Protein AF-A0A3Q2NML0-F1 (afdb_monomer)

Organism: Fundulus heteroclitus (NCBI:txid8078)

Secondary structure (DSSP, 8-state):
------SSSEEPPBSSTTT--THHHHTGGGS-EE-TTTSSEEEEEEEEEEE-TTS-EEEEEEEEEEEE---HHHHHHS---SSSSPPPPPPPPPP--SSHHHHHHHHHHHHHHHHHHHHHHHHHHHHHHHHHHHHHHHHHS---

Structure (mmCIF, N/CA/C/O backbone):
data_AF-A0A3Q2NML0-F1
#
_entry.id   AF-A0A3Q2NML0-F1
#
loop_
_atom_site.group_PDB
_atom_site.id
_atom_site.type_symbol
_atom_site.label_atom_id
_atom_site.label_alt_id
_atom_site.label_comp_id
_atom_site.label_asym_id
_atom_site.label_entity_id
_atom_site.label_seq_id
_atom_site.pdbx_PDB_ins_code
_atom_site.Cartn_x
_atom_site.Cartn_y
_atom_site.Cartn_z
_atom_site.occupancy
_atom_site.B_iso_or_equiv
_atom_site.auth_seq_id
_atom_site.auth_comp_id
_atom_site.auth_asym_id
_atom_site.auth_atom_id
_atom_site.pdbx_PDB_model_num
ATOM 1 N N . GLY A 1 1 ? -19.390 -12.110 18.869 1.00 54.06 1 GLY A N 1
ATOM 2 C CA . GLY A 1 1 ? -18.030 -11.778 19.328 1.00 54.06 1 GLY A CA 1
ATOM 3 C C . GLY A 1 1 ? -17.798 -10.309 19.079 1.00 54.06 1 GLY A C 1
ATOM 4 O O . GLY A 1 1 ? -18.217 -9.833 18.033 1.00 54.06 1 GLY A O 1
ATOM 5 N N . ALA A 1 2 ? -17.212 -9.599 20.036 1.00 64.00 2 ALA A N 1
ATOM 6 C CA . ALA A 1 2 ? -16.741 -8.232 19.843 1.00 64.00 2 ALA A CA 1
ATOM 7 C C . ALA A 1 2 ? -15.221 -8.280 19.660 1.00 64.00 2 ALA A C 1
ATOM 9 O O . ALA A 1 2 ? -14.556 -9.078 20.318 1.00 64.00 2 ALA A O 1
ATOM 10 N N . ILE A 1 3 ? -14.696 -7.479 18.737 1.00 72.31 3 ILE A N 1
ATOM 11 C CA . ILE A 1 3 ? -13.258 -7.330 18.515 1.00 72.31 3 ILE A CA 1
ATOM 12 C C . ILE A 1 3 ? -12.909 -5.915 18.958 1.00 72.31 3 ILE A C 1
ATOM 14 O O . ILE A 1 3 ? -13.452 -4.950 18.422 1.00 72.31 3 ILE A O 1
ATOM 18 N N . GLU A 1 4 ? -12.028 -5.798 19.944 1.00 79.94 4 GLU A N 1
ATOM 19 C CA . GLU A 1 4 ? -11.484 -4.516 20.382 1.00 79.94 4 GLU A CA 1
ATOM 20 C C . GLU A 1 4 ? -10.193 -4.238 19.609 1.00 79.94 4 GLU A C 1
ATOM 22 O O . GLU A 1 4 ? -9.316 -5.096 19.511 1.00 79.94 4 GLU A O 1
ATOM 27 N N . LEU A 1 5 ? -10.092 -3.048 19.019 1.00 79.75 5 LEU A N 1
ATOM 28 C CA . LEU A 1 5 ? -8.959 -2.636 18.193 1.00 79.75 5 LEU A CA 1
ATOM 29 C C . LEU A 1 5 ? -8.368 -1.350 18.766 1.00 79.75 5 LEU A C 1
ATOM 31 O O . LEU A 1 5 ? -9.055 -0.331 18.853 1.00 79.75 5 LEU A O 1
ATOM 35 N N . ASP A 1 6 ? -7.082 -1.379 19.118 1.00 86.75 6 ASP A N 1
ATOM 36 C CA . ASP A 1 6 ? -6.358 -0.173 19.521 1.00 86.75 6 ASP A CA 1
ATOM 37 C C . ASP A 1 6 ? -6.036 0.686 18.287 1.00 86.75 6 ASP A C 1
ATOM 39 O O . ASP A 1 6 ? -5.184 0.359 17.458 1.00 86.75 6 ASP A O 1
ATOM 43 N N . LEU A 1 7 ? -6.721 1.824 18.177 1.00 87.06 7 LEU A N 1
ATOM 44 C CA . LEU A 1 7 ? -6.577 2.771 17.071 1.00 87.06 7 LEU A CA 1
ATOM 45 C C . LEU A 1 7 ? -5.245 3.549 17.108 1.00 87.06 7 LEU A C 1
ATOM 47 O O . LEU A 1 7 ? -4.814 4.093 16.086 1.00 87.06 7 LEU A O 1
ATOM 51 N N . ASN A 1 8 ? -4.567 3.611 18.260 1.00 88.88 8 ASN A N 1
ATOM 52 C CA . ASN A 1 8 ? -3.255 4.250 18.388 1.00 88.88 8 ASN A CA 1
ATOM 53 C C . ASN A 1 8 ? -2.110 3.328 17.966 1.00 88.88 8 ASN A C 1
ATOM 55 O O . ASN A 1 8 ? -1.096 3.818 17.458 1.00 88.88 8 ASN A O 1
ATOM 59 N N . ARG A 1 9 ? -2.273 2.016 18.158 1.00 87.56 9 ARG A N 1
ATOM 60 C CA . ARG A 1 9 ? -1.280 0.983 17.830 1.00 87.56 9 ARG A CA 1
ATOM 61 C C . ARG A 1 9 ? -1.849 -0.041 16.855 1.00 87.56 9 ARG A C 1
ATOM 63 O O . ARG A 1 9 ? -1.723 -1.244 17.053 1.00 87.56 9 ARG A O 1
ATOM 70 N N . PHE A 1 10 ? -2.436 0.443 15.770 1.00 87.94 10 PHE A N 1
ATOM 71 C CA . PHE A 1 10 ? -3.038 -0.418 14.767 1.00 87.94 10 PHE A CA 1
ATOM 72 C C . PHE A 1 10 ? -1.952 -1.210 14.010 1.00 87.94 10 PHE A C 1
ATOM 74 O O . PHE A 1 10 ? -1.025 -0.592 13.463 1.00 87.94 10 PHE A O 1
ATOM 81 N N . PRO A 1 11 ? -2.022 -2.553 13.950 1.00 86.38 11 PRO A N 1
ATOM 82 C CA . PRO A 1 11 ? -1.029 -3.359 13.253 1.00 86.38 11 PRO A CA 1
ATOM 83 C C . PRO A 1 11 ? -1.126 -3.128 11.745 1.00 86.38 11 PRO A C 1
ATOM 85 O O . PRO A 1 11 ? -2.193 -3.211 11.130 1.00 86.38 11 PRO A O 1
ATOM 88 N N . ARG A 1 12 ? 0.008 -2.828 11.111 1.00 86.25 12 ARG A N 1
ATOM 89 C CA . ARG A 1 12 ? 0.034 -2.591 9.670 1.00 86.25 12 ARG A CA 1
ATOM 90 C C . ARG A 1 12 ? -0.013 -3.918 8.907 1.00 86.25 12 ARG A C 1
ATOM 92 O O . ARG A 1 12 ? 0.877 -4.752 9.049 1.00 86.25 12 ARG A O 1
ATOM 99 N N . GLY A 1 13 ? -0.998 -4.064 8.021 1.00 87.88 13 GLY A N 1
ATOM 100 C CA . GLY A 1 13 ? -1.061 -5.181 7.075 1.00 87.88 13 GLY A CA 1
ATOM 101 C C . GLY A 1 13 ? 0.119 -5.200 6.094 1.00 87.88 13 GLY A C 1
ATOM 102 O O . GLY A 1 13 ? 0.774 -4.182 5.840 1.00 87.88 13 GLY A O 1
ATOM 103 N N . ALA A 1 14 ? 0.396 -6.364 5.504 1.00 88.81 14 ALA A N 1
ATOM 104 C CA . ALA A 1 14 ? 1.483 -6.515 4.542 1.00 88.81 14 ALA A CA 1
ATOM 105 C C . ALA A 1 14 ? 1.199 -5.721 3.260 1.00 88.81 14 ALA A C 1
ATOM 107 O O . ALA A 1 14 ? 0.059 -5.606 2.816 1.00 88.81 14 ALA A O 1
ATOM 108 N N . LYS A 1 15 ? 2.245 -5.189 2.617 1.00 86.88 15 LYS A N 1
ATOM 109 C CA . LYS A 1 15 ? 2.086 -4.410 1.374 1.00 86.88 15 LYS A CA 1
ATOM 110 C C . LYS A 1 15 ? 1.708 -5.272 0.168 1.00 86.88 15 LYS A C 1
ATOM 112 O O . LYS A 1 15 ? 1.179 -4.755 -0.806 1.00 86.88 15 LYS A O 1
ATOM 117 N N . THR A 1 16 ? 2.031 -6.564 0.207 1.00 87.06 16 THR A N 1
ATOM 118 C CA . THR A 1 16 ? 1.788 -7.507 -0.891 1.00 87.06 16 THR A CA 1
ATOM 119 C C . THR A 1 16 ? 1.326 -8.854 -0.348 1.00 87.06 16 THR A C 1
ATOM 121 O O . THR A 1 16 ? 1.751 -9.268 0.734 1.00 87.06 16 THR A O 1
ATOM 124 N N . ALA A 1 17 ? 0.551 -9.594 -1.144 1.00 86.56 17 ALA A N 1
ATOM 125 C CA . ALA A 1 17 ? 0.120 -10.951 -0.803 1.00 86.56 17 ALA A CA 1
ATOM 126 C C . ALA A 1 17 ? 1.295 -11.909 -0.517 1.00 86.56 17 ALA A C 1
ATOM 128 O O . ALA A 1 17 ? 1.159 -12.842 0.271 1.00 86.56 17 ALA A O 1
ATOM 129 N N . LYS A 1 18 ? 2.472 -11.683 -1.121 1.00 86.44 18 LYS A N 1
ATOM 130 C CA . LYS A 1 18 ? 3.674 -12.508 -0.897 1.00 86.44 18 LYS A CA 1
ATOM 131 C C . LYS A 1 18 ? 4.285 -12.305 0.490 1.00 86.44 18 LYS A C 1
ATOM 133 O O . LYS A 1 18 ? 4.769 -13.261 1.077 1.00 86.44 18 LYS A O 1
ATOM 138 N N . GLN A 1 19 ? 4.251 -11.077 1.007 1.00 85.19 19 GLN A N 1
ATOM 139 C CA . GLN A 1 19 ? 4.777 -10.739 2.336 1.00 85.19 19 GLN A CA 1
ATOM 140 C C . GLN A 1 19 ? 3.800 -11.092 3.465 1.00 85.19 19 GLN A C 1
ATOM 142 O O . GLN A 1 19 ? 4.202 -11.210 4.618 1.00 85.19 19 GLN A O 1
ATOM 147 N N . CYS A 1 20 ? 2.524 -11.280 3.130 1.00 87.44 20 CYS A N 1
ATOM 148 C CA . CYS A 1 20 ? 1.507 -11.750 4.054 1.00 87.44 20 CYS A CA 1
ATOM 149 C C . CYS A 1 20 ? 1.754 -13.230 4.395 1.00 87.44 20 CYS A C 1
ATOM 151 O O . CYS A 1 20 ? 1.589 -14.104 3.539 1.00 87.44 20 CYS A O 1
ATOM 153 N N . THR A 1 21 ? 2.199 -13.503 5.621 1.00 86.44 21 THR A N 1
ATOM 154 C CA . THR A 1 21 ? 2.572 -14.844 6.103 1.00 86.44 21 THR A CA 1
ATOM 155 C C . THR A 1 21 ? 2.070 -15.070 7.526 1.00 86.44 21 THR A C 1
ATOM 157 O O . THR A 1 21 ? 1.778 -14.114 8.243 1.00 86.44 21 THR A O 1
ATOM 160 N N . LEU A 1 22 ? 2.015 -16.337 7.949 1.00 86.56 22 LEU A N 1
ATOM 161 C CA . LEU A 1 22 ? 1.606 -16.738 9.300 1.00 86.56 22 LEU A CA 1
ATOM 162 C C . LEU A 1 22 ? 2.450 -16.077 10.408 1.00 86.56 22 LEU A C 1
ATOM 164 O O . LEU A 1 22 ? 1.948 -15.797 11.496 1.00 86.56 22 LEU A O 1
ATOM 168 N N . ASN A 1 23 ? 3.713 -15.759 10.109 1.00 83.38 23 ASN A N 1
ATOM 169 C CA . ASN A 1 23 ? 4.626 -15.085 11.034 1.00 83.38 23 ASN A CA 1
ATOM 170 C C . ASN A 1 23 ? 4.109 -13.713 11.484 1.00 83.3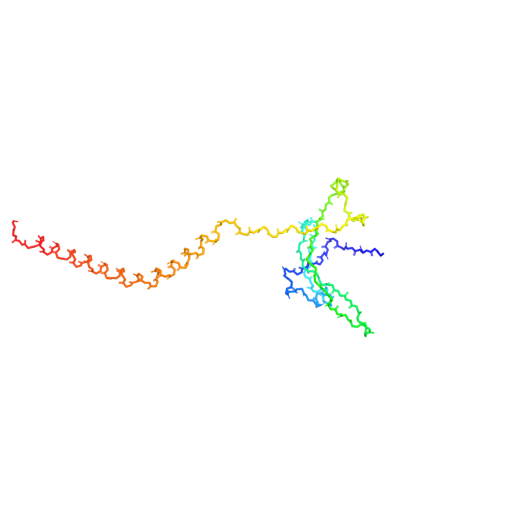8 23 ASN A C 1
ATOM 172 O O . ASN A 1 23 ? 4.437 -13.280 12.578 1.00 83.38 23 ASN A O 1
ATOM 176 N N . MET A 1 24 ? 3.260 -13.049 10.692 1.00 82.75 24 MET A N 1
ATOM 177 C CA . MET A 1 24 ? 2.652 -11.781 11.105 1.00 82.75 24 MET A CA 1
ATOM 178 C C . MET A 1 24 ? 1.765 -11.928 12.347 1.00 82.75 24 MET A C 1
ATOM 180 O O . MET A 1 24 ? 1.693 -11.008 13.147 1.00 82.75 24 MET A O 1
ATOM 184 N N . ILE A 1 25 ? 1.106 -13.075 12.520 1.00 80.94 25 ILE A N 1
ATOM 185 C CA . ILE A 1 25 ? 0.257 -13.326 13.693 1.00 80.94 25 ILE A CA 1
ATOM 186 C C . ILE A 1 25 ? 1.112 -13.820 14.861 1.00 80.94 25 ILE A C 1
ATOM 188 O O . ILE A 1 25 ? 0.964 -13.352 15.983 1.00 80.94 25 ILE A O 1
ATOM 192 N N . ARG A 1 26 ? 2.056 -14.734 14.597 1.00 81.56 26 ARG A N 1
ATOM 193 C CA . ARG A 1 26 ? 2.952 -15.267 15.639 1.00 81.56 26 ARG A CA 1
ATOM 194 C C . ARG A 1 26 ? 3.846 -14.186 16.250 1.00 81.56 26 ARG A C 1
ATOM 196 O O . ARG A 1 26 ? 4.160 -14.252 17.433 1.00 81.56 26 ARG A O 1
ATOM 203 N N . THR A 1 27 ? 4.222 -13.191 15.454 1.00 79.88 27 THR A N 1
ATOM 204 C CA . THR A 1 27 ? 5.139 -12.115 15.834 1.00 79.88 27 THR A CA 1
ATOM 205 C C . THR A 1 27 ? 4.436 -10.753 15.824 1.00 79.88 27 THR A C 1
ATOM 207 O O . THR A 1 27 ? 4.979 -9.755 15.352 1.00 79.88 27 THR A O 1
ATOM 210 N N . GLU A 1 28 ? 3.205 -10.692 16.340 1.00 74.38 28 GLU A N 1
ATOM 211 C CA . GLU A 1 28 ? 2.394 -9.466 16.355 1.00 74.38 28 GLU A CA 1
ATOM 212 C C . GLU A 1 28 ? 3.106 -8.285 17.045 1.00 74.38 28 GLU A C 1
ATOM 214 O O . GLU A 1 28 ? 3.009 -7.144 16.597 1.00 74.38 28 GLU A O 1
ATOM 219 N N . GLN A 1 29 ? 3.896 -8.560 18.089 1.00 71.69 29 GLN A N 1
ATOM 220 C CA . GLN A 1 29 ? 4.612 -7.544 18.869 1.00 71.69 29 GLN A CA 1
ATOM 221 C C . GLN A 1 29 ? 5.751 -6.848 18.105 1.00 71.69 29 GLN A C 1
ATOM 223 O O . GLN A 1 29 ? 6.106 -5.721 18.451 1.00 71.69 29 GLN A O 1
ATOM 228 N N . GLU A 1 30 ? 6.317 -7.482 17.073 1.00 76.75 30 GLU A N 1
ATOM 229 C CA . GLU A 1 30 ? 7.386 -6.889 16.253 1.00 76.75 30 GLU A CA 1
ATOM 230 C C . GLU A 1 30 ? 6.844 -6.180 15.007 1.00 76.75 30 GLU A C 1
ATOM 232 O O . GLU A 1 30 ? 7.594 -5.514 14.285 1.00 76.75 30 GLU A O 1
ATOM 237 N N . LEU A 1 31 ? 5.542 -6.306 14.727 1.00 80.19 31 LEU A N 1
ATOM 238 C CA . LEU A 1 31 ? 4.956 -5.663 13.565 1.00 80.19 31 LEU A CA 1
ATOM 239 C C . LEU A 1 31 ? 4.980 -4.136 13.721 1.00 80.19 31 LEU A C 1
ATOM 241 O O . LEU A 1 31 ? 4.648 -3.597 14.779 1.00 80.19 31 LEU A O 1
ATOM 245 N N . PRO A 1 32 ? 5.310 -3.398 12.647 1.00 83.25 32 PRO A N 1
ATOM 246 C CA . PRO A 1 32 ? 5.240 -1.949 12.675 1.00 83.25 32 PRO A CA 1
ATOM 247 C C . PRO A 1 32 ? 3.786 -1.509 12.879 1.00 83.25 32 PRO A C 1
ATOM 249 O O . PRO A 1 32 ? 2.926 -1.725 12.022 1.00 83.25 32 PRO A O 1
ATOM 252 N N . THR A 1 33 ? 3.522 -0.859 14.008 1.00 87.69 33 THR A N 1
ATOM 253 C CA . THR A 1 33 ? 2.210 -0.294 14.334 1.00 87.69 33 THR A CA 1
ATOM 254 C C . THR A 1 33 ? 2.080 1.137 13.827 1.00 87.69 33 THR A C 1
ATOM 256 O O . THR A 1 33 ? 3.059 1.885 13.781 1.00 87.69 33 THR A O 1
ATOM 259 N N . ILE A 1 34 ? 0.859 1.545 13.497 1.00 89.06 34 ILE A N 1
ATOM 260 C CA . ILE A 1 34 ? 0.520 2.906 13.079 1.00 89.06 34 ILE A CA 1
ATOM 261 C C . ILE A 1 34 ? -0.686 3.426 13.864 1.00 89.06 34 ILE A C 1
ATOM 263 O O . ILE A 1 34 ? -1.551 2.660 14.269 1.00 89.06 34 ILE A O 1
ATOM 267 N N . SER A 1 35 ? -0.770 4.742 14.049 1.00 90.50 3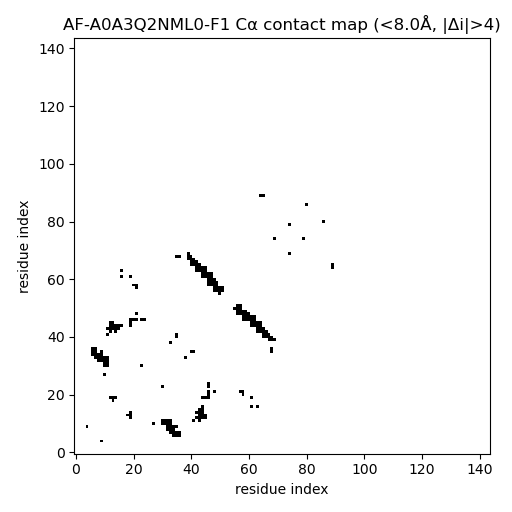5 SER A N 1
ATOM 268 C CA . SER A 1 35 ? -1.977 5.378 14.589 1.00 90.50 35 SER A CA 1
ATOM 269 C C . SER A 1 35 ? -2.904 5.753 13.435 1.00 90.50 35 SER A C 1
ATOM 271 O O . SER A 1 35 ? -2.553 6.604 12.609 1.00 90.50 35 SER A O 1
ATOM 273 N N . ILE A 1 36 ? -4.091 5.146 13.377 1.00 90.19 36 ILE A N 1
ATOM 274 C CA . ILE A 1 36 ? -5.072 5.417 12.314 1.00 90.19 36 ILE A CA 1
ATOM 275 C C . ILE A 1 36 ? -5.672 6.827 12.431 1.00 90.19 36 ILE A C 1
ATOM 277 O O . ILE A 1 36 ? -6.111 7.402 11.442 1.00 90.19 36 ILE A O 1
ATOM 281 N N . PHE A 1 37 ? -5.595 7.460 13.606 1.00 88.50 37 PHE A N 1
ATOM 282 C CA . PHE A 1 37 ? -5.963 8.871 13.760 1.00 88.50 37 PHE A CA 1
ATOM 283 C C . PHE A 1 37 ? -5.058 9.808 12.951 1.00 88.50 37 PHE A C 1
ATOM 285 O O . PHE A 1 37 ? -5.531 10.807 12.411 1.00 88.50 37 PHE A O 1
ATOM 292 N N . LYS A 1 38 ? -3.760 9.482 12.836 1.00 87.94 38 LYS A N 1
ATOM 293 C CA . LYS A 1 38 ? -2.813 10.232 11.993 1.00 87.94 38 LYS A CA 1
ATOM 294 C C . LYS A 1 38 ? -2.947 9.854 10.523 1.00 87.94 38 LYS A C 1
ATOM 296 O O . LYS A 1 38 ? -2.813 10.708 9.652 1.00 87.94 38 LYS A O 1
ATOM 301 N N . GLN A 1 39 ? -3.202 8.577 10.250 1.00 85.56 39 GLN A N 1
ATOM 302 C CA . GLN A 1 39 ? -3.361 8.043 8.905 1.00 85.56 39 GLN A CA 1
ATOM 303 C C . GLN A 1 39 ? -4.745 7.401 8.763 1.00 85.56 39 GLN A C 1
ATOM 305 O O . GLN A 1 39 ? -4.883 6.189 8.902 1.00 85.56 39 GLN A O 1
ATOM 310 N N . LYS A 1 40 ? -5.760 8.223 8.450 1.00 84.81 40 LYS A N 1
ATOM 311 C CA . LYS A 1 40 ? -7.183 7.824 8.411 1.00 84.81 40 LYS A CA 1
ATOM 312 C C . LYS A 1 40 ? -7.512 6.650 7.482 1.00 84.81 40 LYS A C 1
ATOM 314 O O . LYS A 1 40 ? -8.573 6.060 7.630 1.00 84.81 40 LYS A O 1
ATOM 319 N N . ARG A 1 41 ? -6.637 6.318 6.527 1.00 87.06 41 ARG A N 1
ATOM 320 C CA . ARG A 1 41 ? -6.820 5.226 5.563 1.00 87.06 41 ARG A CA 1
ATOM 321 C C . ARG A 1 41 ? -5.629 4.276 5.587 1.00 87.06 41 ARG A C 1
ATOM 323 O O . ARG A 1 41 ? -4.481 4.693 5.388 1.00 87.06 41 ARG A O 1
ATOM 330 N N . VAL A 1 42 ? -5.904 2.992 5.789 1.00 88.81 42 VAL A N 1
ATOM 331 C CA . VAL A 1 42 ? -4.897 1.930 5.850 1.00 88.81 42 VAL A CA 1
ATOM 332 C C . VAL A 1 42 ? -5.313 0.791 4.937 1.00 88.81 42 VAL A C 1
ATOM 334 O O . VAL A 1 42 ? -6.339 0.159 5.155 1.00 88.81 42 VAL A O 1
ATOM 337 N N . LYS A 1 43 ? -4.474 0.502 3.944 1.00 88.75 43 LYS A N 1
ATOM 338 C CA . LYS A 1 43 ? -4.618 -0.643 3.044 1.00 88.75 43 LYS A CA 1
ATOM 339 C C . LYS A 1 43 ? -3.521 -1.662 3.317 1.00 88.75 43 LYS A C 1
ATOM 341 O O . LYS A 1 43 ? -2.358 -1.281 3.494 1.00 88.75 43 LYS A O 1
ATOM 346 N N . GLY A 1 44 ? -3.869 -2.941 3.308 1.00 90.56 44 GLY A N 1
ATOM 347 C CA . GLY A 1 44 ? -2.900 -4.011 3.503 1.00 90.56 44 GLY A CA 1
ATOM 348 C C . GLY A 1 44 ? -3.464 -5.404 3.261 1.00 90.56 44 GLY A C 1
ATOM 349 O O . GLY A 1 44 ? -4.642 -5.585 2.966 1.00 90.56 44 GLY A O 1
ATOM 350 N N . TRP A 1 45 ? -2.579 -6.384 3.390 1.00 90.81 45 TRP A N 1
ATOM 351 C CA . TRP A 1 45 ? -2.890 -7.802 3.323 1.00 90.81 45 TRP A CA 1
ATOM 352 C C . TRP A 1 45 ? -2.823 -8.422 4.714 1.00 90.81 45 TRP A C 1
ATOM 354 O O . TRP A 1 45 ? -1.796 -8.296 5.393 1.00 90.81 45 TRP A O 1
ATOM 364 N N . TRP A 1 46 ? -3.881 -9.130 5.100 1.00 89.50 46 TRP A N 1
ATOM 365 C CA . TRP A 1 46 ? -3.975 -9.851 6.365 1.00 89.50 46 TRP A CA 1
ATOM 366 C C . TRP A 1 46 ? -4.121 -11.361 6.143 1.00 89.50 46 TRP A C 1
ATOM 368 O O . TRP A 1 46 ? -4.864 -11.786 5.252 1.00 89.50 46 TRP A O 1
ATOM 378 N N . PRO A 1 47 ? -3.387 -12.175 6.919 1.00 90.75 47 PRO A N 1
ATOM 379 C CA . PRO A 1 47 ? -3.498 -13.624 6.865 1.00 90.75 47 PRO A CA 1
ATOM 380 C C . PRO A 1 47 ? -4.775 -14.093 7.571 1.00 90.75 47 PRO A C 1
ATOM 382 O O . PRO A 1 47 ? -5.048 -13.683 8.697 1.00 90.75 47 PRO A O 1
ATOM 385 N N . PHE A 1 48 ? -5.527 -14.984 6.929 1.00 88.25 48 PHE A N 1
ATOM 386 C CA . PHE A 1 48 ? -6.581 -15.756 7.578 1.00 88.25 48 PHE A CA 1
ATOM 387 C C . PHE A 1 48 ? -6.001 -17.062 8.091 1.00 88.25 48 PHE A C 1
ATOM 389 O O . PHE A 1 48 ? -5.364 -17.799 7.337 1.00 88.25 48 PHE A O 1
ATOM 396 N N . VAL A 1 49 ? -6.232 -17.332 9.370 1.00 86.81 49 VAL A N 1
ATOM 397 C CA . VAL A 1 49 ? -5.771 -18.549 10.027 1.00 86.81 49 VAL A CA 1
ATOM 398 C C . VAL A 1 49 ? -6.940 -19.360 10.536 1.00 86.81 49 VAL A C 1
ATOM 400 O O . VAL A 1 49 ? -7.890 -18.811 11.092 1.00 86.81 49 VAL A O 1
ATOM 403 N N . ALA A 1 50 ? -6.846 -20.669 10.353 1.00 86.06 50 ALA A N 1
ATOM 404 C CA . ALA A 1 50 ? -7.687 -21.635 11.035 1.00 86.06 50 ALA A CA 1
ATOM 405 C C . ALA A 1 50 ? -6.800 -22.538 11.889 1.00 86.06 50 ALA A C 1
ATOM 407 O O . ALA A 1 50 ? -5.595 -22.643 11.657 1.00 86.06 50 ALA A O 1
ATOM 408 N N . ARG A 1 51 ? -7.400 -23.159 12.900 1.00 85.06 51 ARG A N 1
ATOM 409 C CA . ARG A 1 51 ? -6.739 -24.224 13.646 1.00 85.06 51 ARG A CA 1
ATOM 410 C C . ARG A 1 51 ? -7.124 -25.559 13.027 1.00 85.06 51 ARG A C 1
ATOM 412 O O . ARG A 1 51 ? -8.307 -25.771 12.761 1.00 85.06 51 ARG A O 1
ATOM 419 N N . ASP A 1 52 ? -6.130 -26.397 12.782 1.00 82.56 52 ASP A N 1
ATOM 420 C CA . ASP A 1 52 ? -6.317 -27.779 12.338 1.00 82.56 52 ASP A CA 1
ATOM 421 C C . ASP A 1 52 ? -6.774 -28.681 13.508 1.00 82.56 52 ASP A C 1
ATOM 423 O O . ASP A 1 52 ? -6.790 -28.258 14.667 1.00 82.56 52 ASP A O 1
ATOM 427 N N . GLU A 1 53 ? -7.113 -29.941 13.224 1.00 82.75 53 GLU A N 1
ATOM 428 C CA . GLU A 1 53 ? -7.433 -30.992 14.203 1.00 82.75 53 GLU A CA 1
ATOM 429 C C . GLU A 1 53 ? -6.335 -31.168 15.268 1.00 82.75 53 GLU A C 1
ATOM 431 O O . GLU A 1 53 ? -6.615 -31.570 16.397 1.00 82.75 53 GLU A O 1
ATOM 436 N N . ASN A 1 54 ? -5.093 -30.807 14.932 1.00 81.38 54 ASN A N 1
ATOM 437 C CA . ASN A 1 54 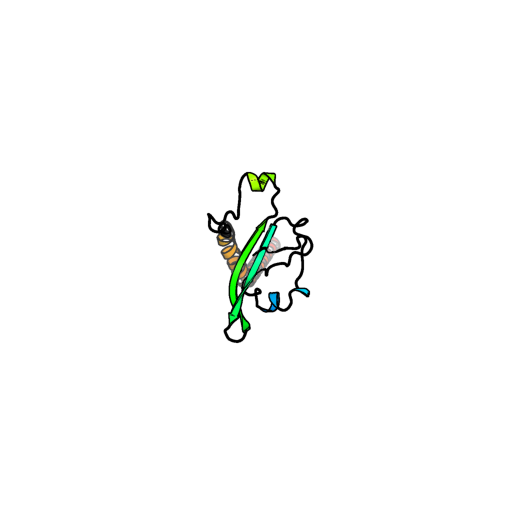? -3.931 -30.850 15.821 1.00 81.38 54 ASN A CA 1
ATOM 438 C C . ASN A 1 54 ? -3.714 -29.560 16.650 1.00 81.38 54 ASN A C 1
ATOM 440 O O . ASN A 1 54 ? -2.667 -29.416 17.275 1.00 81.38 54 ASN A O 1
ATOM 444 N N . ASP A 1 55 ? -4.656 -28.606 16.633 1.00 79.69 55 ASP A N 1
ATOM 445 C CA . ASP A 1 55 ? -4.568 -27.258 17.245 1.00 79.69 55 ASP A CA 1
ATOM 446 C C . ASP A 1 55 ? -3.402 -26.386 16.714 1.00 79.69 55 ASP A C 1
ATOM 448 O O . ASP A 1 55 ? -3.106 -25.311 17.240 1.00 79.69 55 ASP A O 1
ATOM 452 N N . GLU A 1 56 ? -2.770 -26.805 15.615 1.00 83.38 56 GLU A N 1
ATOM 453 C CA . GLU A 1 56 ? -1.762 -26.029 14.891 1.00 83.38 56 GLU A CA 1
ATOM 454 C C . GLU A 1 56 ? -2.426 -24.933 14.044 1.00 83.38 56 GLU A C 1
ATOM 456 O O . GLU A 1 56 ? -3.438 -25.153 13.375 1.00 83.38 56 GLU A O 1
ATOM 461 N N . MET A 1 57 ? -1.853 -23.724 14.064 1.00 81.94 57 MET A N 1
ATOM 462 C CA . MET A 1 57 ? -2.349 -22.612 13.246 1.00 81.94 57 MET A CA 1
ATOM 463 C C . MET A 1 57 ? -1.896 -22.776 11.795 1.00 81.94 57 MET A C 1
ATOM 465 O O . MET A 1 57 ? -0.710 -22.615 11.498 1.00 81.94 57 MET A O 1
ATOM 469 N N . GLU A 1 58 ? -2.843 -22.997 10.890 1.00 86.44 58 GLU A N 1
ATOM 470 C CA . GLU A 1 58 ? -2.608 -23.049 9.451 1.00 86.44 58 GLU A CA 1
ATOM 471 C C . GLU A 1 58 ? -3.143 -21.787 8.760 1.00 86.44 58 GLU A C 1
ATOM 473 O O . GLU A 1 58 ? -4.202 -21.250 9.097 1.00 86.44 58 GLU A O 1
ATOM 478 N N . LEU A 1 59 ? -2.393 -21.291 7.773 1.00 85.75 59 LEU A N 1
ATOM 479 C CA . LEU A 1 59 ? -2.810 -20.172 6.934 1.00 85.75 59 LEU A CA 1
ATOM 480 C C . LEU A 1 59 ? -3.813 -20.655 5.875 1.00 85.75 59 LEU A C 1
ATOM 482 O O . LEU A 1 59 ? -3.412 -21.183 4.841 1.00 85.75 59 LEU A O 1
ATOM 486 N N . THR A 1 60 ? -5.102 -20.408 6.090 1.00 87.38 60 THR A N 1
ATOM 487 C CA . THR A 1 60 ? -6.185 -20.815 5.179 1.00 87.38 60 THR A CA 1
ATOM 488 C C . THR A 1 60 ? -6.441 -19.827 4.047 1.00 87.38 60 THR A C 1
ATOM 490 O O . THR A 1 60 ? -6.991 -20.194 3.010 1.00 87.38 60 THR A O 1
ATOM 493 N N . GLY A 1 61 ? -6.034 -18.567 4.201 1.00 89.44 61 GLY A N 1
ATOM 494 C CA . GLY A 1 61 ? -6.269 -17.556 3.178 1.00 89.44 61 GLY A CA 1
ATOM 495 C C . GLY A 1 61 ? -5.530 -16.249 3.416 1.00 89.44 61 GLY A C 1
ATOM 496 O O . GLY A 1 61 ? -4.829 -16.061 4.408 1.00 89.44 61 GLY A O 1
ATOM 497 N N . LYS A 1 62 ? -5.679 -15.323 2.470 1.00 90.94 62 LYS A N 1
ATOM 498 C CA . LYS A 1 62 ? -5.144 -13.961 2.557 1.00 90.94 62 LYS A CA 1
ATOM 499 C C . LYS A 1 62 ? -6.201 -12.999 2.053 1.00 90.94 62 LYS A C 1
ATOM 501 O O . LYS A 1 62 ? -6.765 -13.229 0.986 1.00 90.94 62 LYS A O 1
ATOM 506 N N . VAL A 1 63 ? -6.429 -11.923 2.790 1.00 88.06 63 VAL A N 1
ATOM 507 C CA . VAL A 1 63 ? -7.388 -10.888 2.411 1.00 88.06 63 VAL A CA 1
ATOM 508 C C . VAL A 1 63 ? -6.692 -9.560 2.251 1.00 88.06 63 VAL A C 1
ATOM 510 O O . VAL A 1 63 ? -5.913 -9.145 3.107 1.00 88.06 63 VAL A O 1
ATOM 513 N N . GLU A 1 64 ? -6.966 -8.904 1.132 1.00 89.69 64 GLU A N 1
ATOM 514 C CA . GLU A 1 64 ? -6.662 -7.494 0.982 1.00 89.69 64 GLU A CA 1
ATOM 515 C C . GLU A 1 64 ? -7.842 -6.709 1.533 1.00 89.69 64 GLU A C 1
ATOM 517 O O . GLU A 1 64 ? -8.965 -6.848 1.052 1.00 89.69 64 GLU A O 1
ATOM 522 N N . ALA A 1 65 ? -7.586 -5.909 2.558 1.00 86.81 65 ALA A N 1
ATOM 523 C CA . ALA A 1 65 ? -8.600 -5.080 3.180 1.00 86.81 65 ALA A CA 1
ATOM 524 C C . ALA A 1 65 ? -8.139 -3.628 3.212 1.00 86.81 65 ALA A C 1
ATOM 526 O O . ALA A 1 65 ? -6.943 -3.310 3.178 1.00 86.81 65 ALA A O 1
ATOM 527 N N . GLU A 1 66 ? -9.112 -2.735 3.290 1.00 86.31 66 GLU A N 1
ATOM 528 C CA . GLU A 1 66 ? -8.857 -1.327 3.484 1.00 86.31 66 GLU A CA 1
ATOM 529 C C . GLU A 1 66 ? -9.750 -0.778 4.584 1.00 86.31 66 GLU A C 1
ATOM 531 O O . GLU A 1 66 ? -10.970 -0.883 4.521 1.00 86.31 66 GLU A O 1
ATOM 536 N N . LEU A 1 67 ? -9.123 -0.200 5.605 1.00 85.88 67 LEU A N 1
ATOM 537 C CA . LEU A 1 67 ? -9.803 0.370 6.755 1.00 85.88 67 LEU A CA 1
ATOM 538 C C . LEU A 1 67 ? -9.740 1.891 6.674 1.00 85.88 67 LEU A C 1
ATOM 540 O O . LEU A 1 67 ? -8.664 2.472 6.501 1.00 85.88 67 LEU A O 1
ATOM 544 N N . HIS A 1 68 ? -10.905 2.522 6.792 1.00 87.44 68 HIS A N 1
ATOM 545 C CA . HIS A 1 68 ? -11.070 3.971 6.763 1.00 87.44 68 HIS A CA 1
ATOM 546 C C . HIS A 1 68 ? -11.717 4.421 8.068 1.00 87.44 68 HIS A C 1
ATOM 548 O O . HIS A 1 68 ? -12.779 3.929 8.443 1.00 87.44 68 HIS A O 1
ATOM 554 N N . LEU A 1 69 ? -11.076 5.363 8.757 1.00 88.12 69 LEU A N 1
ATOM 555 C CA . LEU A 1 69 ? -11.645 6.016 9.926 1.00 88.12 69 LEU A CA 1
ATOM 556 C C . LEU A 1 69 ? -12.542 7.171 9.469 1.00 88.12 69 LEU A C 1
ATOM 558 O O . LEU A 1 69 ? -12.047 8.220 9.044 1.00 88.12 69 LEU A O 1
ATOM 562 N N . VAL A 1 70 ? -13.850 6.958 9.583 1.00 87.19 70 VAL A N 1
ATOM 563 C CA . VAL A 1 70 ? -14.899 7.942 9.289 1.00 87.19 70 VAL A CA 1
ATOM 564 C C . VAL A 1 70 ? -15.418 8.585 10.573 1.00 87.19 70 VAL A C 1
ATOM 566 O O . VAL A 1 70 ? -15.284 8.035 11.668 1.00 87.19 70 VAL A O 1
ATOM 569 N N . THR A 1 71 ? -15.990 9.775 10.448 1.00 88.31 71 THR A N 1
ATOM 570 C CA . THR A 1 71 ? -16.682 10.453 11.552 1.00 88.31 71 THR A CA 1
ATOM 571 C C . THR A 1 71 ? -18.083 9.872 11.768 1.00 88.31 71 THR A C 1
ATOM 573 O O . THR A 1 71 ? -18.622 9.193 10.894 1.00 88.31 71 THR A O 1
ATOM 576 N N . ALA A 1 72 ? -18.699 10.152 12.921 1.00 87.25 72 ALA A N 1
ATOM 577 C CA . ALA A 1 72 ? -20.054 9.679 13.217 1.00 87.25 72 ALA A CA 1
ATOM 578 C C . ALA A 1 72 ? -21.088 10.184 12.190 1.00 87.25 72 ALA A C 1
ATOM 580 O O . ALA A 1 72 ? -21.887 9.400 11.690 1.00 87.25 72 ALA A O 1
ATOM 581 N N . GLU A 1 73 ? -21.005 11.458 11.795 1.00 88.31 73 GLU A N 1
ATOM 582 C CA . GLU A 1 73 ? -21.909 12.057 10.801 1.00 88.31 73 GLU A CA 1
ATOM 583 C C . GLU A 1 73 ? -21.788 11.407 9.410 1.00 88.31 73 GLU A C 1
ATOM 585 O O . GLU A 1 73 ? -22.769 11.289 8.677 1.00 88.31 73 GLU A O 1
ATOM 590 N N . GLU A 1 74 ? -20.580 10.993 9.018 1.00 85.62 74 GLU A N 1
ATOM 591 C CA . GLU A 1 74 ? -20.335 10.279 7.757 1.00 85.62 74 GLU A CA 1
ATOM 592 C C . GLU A 1 74 ? -20.860 8.839 7.821 1.00 85.62 74 GLU A C 1
ATOM 594 O O . GLU A 1 74 ? -21.479 8.367 6.866 1.00 85.62 74 GLU A O 1
ATOM 599 N N . ALA A 1 75 ? -20.658 8.164 8.956 1.00 84.25 75 ALA A N 1
ATOM 600 C CA . ALA A 1 75 ? -21.140 6.805 9.183 1.00 84.25 75 ALA A CA 1
ATOM 601 C C . ALA A 1 75 ? -22.675 6.722 9.190 1.00 84.25 75 ALA A C 1
ATOM 603 O O . ALA A 1 75 ? -23.234 5.752 8.686 1.00 84.25 75 ALA A O 1
ATOM 604 N N . GLU A 1 76 ? -23.370 7.741 9.702 1.00 84.75 76 GLU A N 1
ATOM 605 C CA . GLU A 1 76 ? -24.838 7.807 9.665 1.00 84.75 76 GLU A CA 1
ATOM 606 C C . GLU A 1 76 ? -25.385 7.963 8.241 1.00 84.75 76 GLU A C 1
ATOM 608 O O . GLU A 1 76 ? -26.413 7.377 7.901 1.00 84.75 76 GLU A O 1
ATOM 613 N N . LYS A 1 77 ? -24.689 8.722 7.383 1.00 85.81 77 LYS A N 1
ATOM 614 C CA . LYS A 1 77 ? -25.080 8.906 5.975 1.00 85.81 77 LYS A CA 1
ATOM 615 C C . LYS A 1 77 ? -24.880 7.642 5.142 1.00 85.81 77 LYS A C 1
ATOM 617 O O . LYS A 1 77 ? -25.634 7.420 4.198 1.00 85.81 77 LYS A O 1
ATOM 622 N N . SER A 1 78 ? -23.869 6.838 5.469 1.00 79.12 78 SER A N 1
ATOM 623 C CA . SER A 1 78 ? -23.542 5.593 4.772 1.00 79.12 78 SER A CA 1
ATOM 624 C C . SER A 1 78 ? -23.229 4.480 5.780 1.00 79.12 78 SER A C 1
ATOM 626 O O . SER A 1 78 ? -22.054 4.182 6.022 1.00 79.12 78 SER A O 1
ATOM 628 N N . PRO A 1 79 ? -24.258 3.860 6.388 1.00 75.06 79 PRO A N 1
ATOM 629 C CA . PRO A 1 79 ? -24.060 2.871 7.438 1.00 75.06 79 PRO A CA 1
ATOM 630 C C . PRO A 1 79 ? -23.454 1.579 6.879 1.00 75.06 79 PRO A C 1
ATOM 632 O O . PRO A 1 79 ? -24.048 0.901 6.041 1.00 75.06 79 PRO A O 1
ATOM 635 N N . VAL A 1 80 ? -22.279 1.211 7.391 1.00 72.38 80 VAL A N 1
ATOM 636 C CA . VAL A 1 80 ? -21.582 -0.048 7.085 1.00 72.38 80 VAL A CA 1
ATOM 637 C C . VAL A 1 80 ? -21.793 -1.078 8.200 1.00 72.38 80 VAL A C 1
ATOM 639 O O . VAL A 1 80 ? -22.119 -0.730 9.332 1.00 72.38 80 VAL A O 1
ATOM 642 N N . GLY A 1 81 ? -21.605 -2.367 7.905 1.00 67.19 81 GLY A N 1
ATOM 643 C CA . GLY A 1 81 ? -21.537 -3.404 8.947 1.00 67.19 81 GLY A CA 1
ATOM 644 C C . GLY A 1 81 ? -22.872 -3.855 9.555 1.00 67.19 81 GLY A C 1
ATOM 645 O O . GLY A 1 81 ? -22.867 -4.626 10.508 1.00 67.19 81 GLY A O 1
ATOM 646 N N . LEU A 1 82 ? -24.021 -3.474 8.983 1.00 69.88 82 LEU A N 1
ATOM 647 C CA . LEU A 1 82 ? -25.347 -3.967 9.408 1.00 69.88 82 LEU A CA 1
ATOM 648 C C . LEU A 1 82 ? -25.599 -5.457 9.080 1.00 69.88 82 LEU A C 1
ATOM 650 O O . LEU A 1 82 ? -26.712 -5.944 9.263 1.00 69.88 82 LEU A O 1
ATOM 654 N N . GLY A 1 83 ? -24.606 -6.178 8.547 1.00 62.69 83 GLY A N 1
ATOM 655 C CA . GLY A 1 83 ? -24.711 -7.597 8.180 1.00 62.69 83 GLY A CA 1
ATOM 656 C C . GLY A 1 83 ? -25.686 -7.896 7.035 1.00 62.69 83 GLY A C 1
ATOM 657 O O . GLY A 1 83 ? -25.973 -9.057 6.767 1.00 62.69 83 GLY A O 1
ATOM 658 N N . ARG A 1 84 ? -26.220 -6.861 6.373 1.00 63.53 84 ARG A N 1
ATOM 659 C CA . ARG A 1 84 ? -27.190 -6.992 5.273 1.00 63.53 84 ARG A CA 1
ATOM 660 C C . ARG A 1 84 ? -26.541 -7.027 3.891 1.00 63.53 84 ARG A C 1
ATOM 662 O O . ARG A 1 84 ? -27.146 -7.572 2.978 1.00 63.53 84 ARG A O 1
ATOM 669 N N . ASN A 1 85 ? -25.338 -6.471 3.758 1.00 64.38 85 ASN A N 1
ATOM 670 C CA . ASN A 1 85 ? -24.586 -6.388 2.509 1.00 64.38 85 ASN A CA 1
ATOM 671 C C . ASN A 1 85 ? -23.186 -6.980 2.709 1.00 64.38 85 ASN A C 1
ATOM 673 O O . ASN A 1 85 ? -22.641 -6.937 3.816 1.00 64.38 85 ASN A O 1
ATOM 677 N N . GLU A 1 86 ? -22.627 -7.534 1.637 1.00 67.12 86 GLU A N 1
ATOM 678 C CA . GLU A 1 86 ? -21.223 -7.941 1.579 1.00 67.12 86 GLU A CA 1
ATOM 679 C C . GLU A 1 86 ? -20.286 -6.737 1.802 1.00 67.12 86 GLU A C 1
ATOM 681 O O . GLU A 1 86 ? -20.697 -5.594 1.582 1.00 67.12 86 GLU A O 1
ATOM 686 N N . PRO A 1 87 ? -19.052 -6.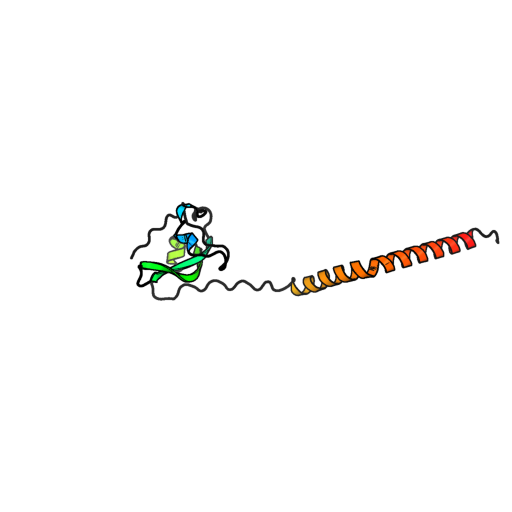955 2.298 1.00 70.00 87 PRO A N 1
ATOM 687 C CA . PRO A 1 87 ? -18.077 -5.878 2.421 1.00 70.00 87 PRO A CA 1
ATOM 688 C C . PRO A 1 87 ? -17.848 -5.225 1.058 1.00 70.00 87 PRO A C 1
ATOM 690 O O . PRO A 1 87 ? -17.686 -5.929 0.060 1.00 70.00 87 PRO A O 1
ATOM 693 N N . ASP A 1 88 ? -17.820 -3.891 1.031 1.00 72.56 88 ASP A N 1
ATOM 694 C CA . ASP A 1 88 ? -17.660 -3.154 -0.218 1.00 72.56 88 ASP A CA 1
ATOM 695 C C . ASP A 1 88 ? -16.397 -3.623 -0.954 1.00 72.56 88 ASP A C 1
ATOM 697 O O . ASP A 1 88 ? -15.303 -3.643 -0.368 1.00 72.56 88 ASP A O 1
ATOM 701 N N . PRO A 1 89 ? -16.523 -4.032 -2.230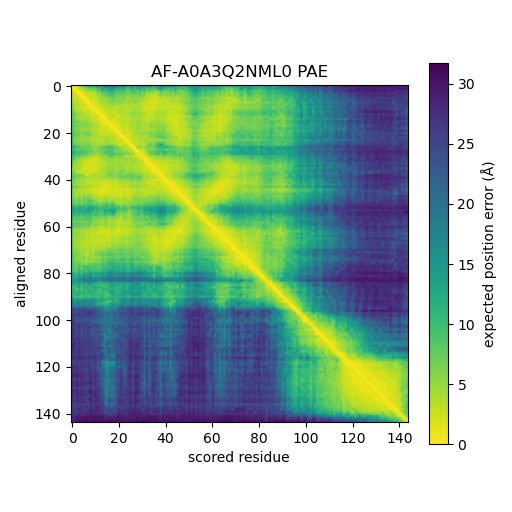 1.00 72.94 89 PRO A N 1
ATOM 702 C CA . PRO A 1 89 ? -15.392 -4.530 -2.980 1.00 72.94 89 PRO A CA 1
ATOM 703 C C . PRO A 1 89 ? -14.368 -3.412 -3.122 1.00 72.94 89 PRO A C 1
ATOM 705 O O . PRO A 1 89 ? -14.692 -2.280 -3.484 1.00 72.94 89 PRO A O 1
ATOM 708 N N . LEU A 1 90 ? -13.109 -3.754 -2.862 1.00 73.00 90 LEU A N 1
ATOM 709 C CA . LEU A 1 90 ? -12.015 -2.812 -3.007 1.00 73.00 90 LEU A CA 1
ATOM 710 C C . LEU A 1 90 ? -12.021 -2.230 -4.424 1.00 73.00 90 LEU A C 1
ATOM 712 O O . LEU A 1 90 ? -12.149 -2.973 -5.405 1.00 73.00 90 LEU A O 1
ATOM 716 N N . GLU A 1 91 ? -11.857 -0.909 -4.531 1.00 71.25 91 GLU A N 1
ATOM 717 C CA . GLU A 1 91 ? -11.726 -0.259 -5.831 1.00 71.25 91 GLU A CA 1
ATOM 718 C C . GLU A 1 91 ? -10.640 -0.976 -6.638 1.00 71.25 91 GLU A C 1
ATOM 720 O O . GLU A 1 91 ? -9.491 -1.116 -6.195 1.00 71.25 91 GLU A O 1
ATOM 725 N N . LYS A 1 92 ? -11.018 -1.467 -7.825 1.00 70.56 92 LYS A N 1
ATOM 726 C CA . LYS A 1 92 ? -10.075 -2.134 -8.723 1.00 70.56 92 LYS A CA 1
ATOM 727 C C . LYS A 1 92 ? -8.903 -1.181 -8.958 1.00 70.56 92 LYS A C 1
ATOM 729 O O . LYS A 1 92 ? -9.152 0.007 -9.191 1.00 70.56 92 LYS A O 1
ATOM 734 N N . PRO A 1 93 ? -7.646 -1.667 -8.912 1.00 66.75 93 PRO A N 1
ATOM 735 C CA . PRO A 1 93 ? -6.500 -0.820 -9.193 1.00 66.75 93 PRO A CA 1
ATOM 736 C C . PRO A 1 93 ? -6.751 -0.156 -10.540 1.00 66.75 93 PRO A C 1
ATOM 738 O O . PRO A 1 93 ? -6.984 -0.841 -11.540 1.00 66.75 93 PRO A O 1
ATOM 741 N N . ARG A 1 94 ? -6.802 1.180 -10.535 1.00 65.69 94 ARG A N 1
ATOM 742 C CA . ARG A 1 94 ? -6.993 1.953 -11.756 1.00 65.69 94 ARG A CA 1
ATOM 743 C C . ARG A 1 94 ? -5.925 1.460 -12.731 1.00 65.69 94 ARG A C 1
ATOM 745 O O . ARG A 1 94 ? -4.755 1.466 -12.346 1.00 65.69 94 ARG A O 1
ATOM 752 N N . PRO A 1 95 ? -6.291 0.966 -13.925 1.00 65.94 95 PRO A N 1
ATOM 753 C CA . PRO A 1 95 ? -5.282 0.516 -14.862 1.00 65.94 95 PRO A CA 1
ATOM 754 C C . PRO A 1 95 ? -4.336 1.695 -15.100 1.00 65.94 95 PRO A C 1
ATOM 756 O O . PRO A 1 95 ? -4.799 2.831 -15.247 1.00 65.94 95 PRO A O 1
ATOM 759 N N . ASP A 1 96 ? -3.026 1.441 -15.086 1.00 57.09 96 ASP A N 1
ATOM 760 C CA . ASP A 1 96 ? -1.987 2.423 -15.414 1.00 57.09 96 ASP A CA 1
ATOM 761 C C . ASP A 1 96 ? -2.071 2.766 -16.916 1.00 57.09 96 ASP A C 1
ATOM 763 O O . ASP A 1 96 ? -1.172 2.511 -17.716 1.00 57.09 96 ASP A O 1
ATOM 767 N N . THR A 1 97 ? -3.214 3.279 -17.359 1.00 60.47 97 THR A N 1
ATOM 768 C CA . THR A 1 97 ? -3.540 3.518 -18.757 1.00 60.47 97 THR A CA 1
ATOM 769 C C . THR A 1 97 ? -3.478 5.001 -19.043 1.00 60.47 97 THR A C 1
ATOM 771 O O . THR A 1 97 ? -4.370 5.770 -18.690 1.00 60.47 97 THR A O 1
ATOM 774 N N . SER A 1 98 ? -2.394 5.385 -19.715 1.00 57.81 98 SER A N 1
ATOM 775 C CA . SER A 1 98 ? -2.464 6.156 -20.969 1.00 57.81 98 SER A CA 1
ATOM 776 C C . SER A 1 98 ? -1.078 6.384 -21.578 1.00 57.81 98 SER A C 1
ATOM 778 O O . SER A 1 98 ? -0.961 6.419 -22.797 1.00 57.81 98 SER A O 1
ATOM 780 N N . LEU A 1 99 ? -0.009 6.467 -20.773 1.00 57.47 99 LEU A N 1
ATOM 781 C CA . LEU A 1 99 ? 1.302 6.911 -21.281 1.00 57.47 99 LEU A CA 1
ATOM 782 C C . LEU A 1 99 ? 2.427 5.865 -21.236 1.00 57.47 99 LEU A C 1
ATOM 784 O O . LEU A 1 99 ? 3.399 5.984 -21.982 1.00 57.47 99 LEU A O 1
ATOM 788 N N . MET A 1 100 ? 2.322 4.809 -20.422 1.00 62.03 100 MET A N 1
ATOM 789 C CA . MET A 1 100 ? 3.406 3.818 -20.301 1.00 62.03 100 MET A CA 1
ATOM 790 C C . MET A 1 100 ? 3.538 2.902 -21.524 1.00 62.03 100 MET A C 1
ATOM 792 O O . MET A 1 100 ? 4.657 2.524 -21.870 1.00 62.03 100 MET A O 1
ATOM 796 N N . TRP A 1 101 ? 2.443 2.611 -22.234 1.00 60.16 101 TRP A N 1
ATOM 797 C CA . TRP A 1 101 ? 2.506 1.852 -23.489 1.00 60.16 101 TRP A CA 1
ATOM 798 C C . TRP A 1 101 ? 3.243 2.612 -24.604 1.00 60.16 101 TRP A C 1
ATOM 800 O O . TRP A 1 101 ? 3.948 1.988 -25.388 1.00 60.16 101 TRP A O 1
ATOM 810 N N . PHE A 1 102 ? 3.173 3.949 -24.635 1.00 64.81 102 PHE A N 1
ATOM 811 C CA . PHE A 1 102 ? 3.907 4.768 -25.610 1.00 64.81 102 PHE A CA 1
ATOM 812 C C . PHE A 1 102 ? 5.364 5.044 -25.192 1.00 64.81 102 PHE A C 1
ATOM 814 O O . PHE A 1 102 ? 6.265 5.107 -26.026 1.00 64.81 102 PHE A O 1
ATOM 821 N N . LEU A 1 103 ? 5.642 5.155 -23.889 1.00 65.38 103 LEU A N 1
ATOM 822 C CA . LEU A 1 103 ? 6.999 5.397 -23.374 1.00 65.38 103 LEU A CA 1
ATOM 823 C C . LEU A 1 103 ? 7.873 4.128 -23.312 1.00 65.38 103 LEU A C 1
ATOM 825 O O . LEU A 1 103 ? 9.102 4.228 -23.332 1.00 65.38 103 LEU A O 1
ATOM 829 N N . GLY A 1 104 ? 7.266 2.939 -23.259 1.00 71.12 104 GLY A N 1
ATOM 830 C CA . GLY A 1 104 ? 7.950 1.643 -23.360 1.00 71.12 104 GLY A CA 1
ATOM 831 C C . GLY A 1 104 ? 8.765 1.450 -24.653 1.00 71.12 104 GLY A C 1
ATOM 832 O O . GLY A 1 104 ? 9.964 1.156 -24.565 1.00 71.12 104 GLY A O 1
ATOM 833 N N . PRO A 1 105 ? 8.187 1.661 -25.853 1.00 71.69 105 PRO A N 1
ATOM 834 C CA . PRO A 1 105 ? 8.913 1.539 -27.114 1.00 71.69 105 PRO A CA 1
ATOM 835 C C . PRO A 1 105 ? 9.971 2.632 -27.286 1.00 71.69 105 PRO A C 1
ATOM 837 O O . PRO A 1 105 ? 11.038 2.343 -27.815 1.00 71.69 105 PRO A O 1
ATOM 840 N N . LEU A 1 106 ? 9.761 3.848 -26.767 1.00 72.38 106 LEU A N 1
ATOM 841 C CA . LEU A 1 106 ? 10.771 4.916 -26.820 1.00 72.38 106 LEU A CA 1
A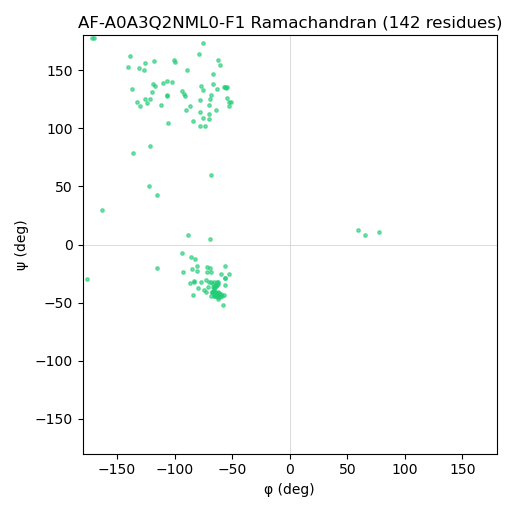TOM 842 C C . LEU A 1 106 ? 12.034 4.582 -26.013 1.00 72.38 106 LEU A C 1
ATOM 844 O O . LEU A 1 106 ? 13.143 4.891 -26.451 1.00 72.38 106 LEU A O 1
ATOM 848 N N . LYS A 1 107 ? 11.901 3.914 -24.859 1.00 67.25 107 LYS A N 1
ATOM 849 C CA . LYS A 1 107 ? 13.062 3.455 -24.076 1.00 67.25 107 LYS A CA 1
ATOM 850 C C . LYS A 1 107 ? 13.837 2.346 -24.796 1.00 67.25 107 LYS A C 1
ATOM 852 O O . LYS A 1 107 ? 15.065 2.402 -24.826 1.00 67.25 107 LYS A O 1
ATOM 857 N N . SER A 1 108 ? 13.139 1.399 -25.427 1.00 71.31 108 SER A N 1
ATOM 858 C CA . SER A 1 108 ? 13.773 0.338 -26.229 1.00 71.31 108 SER A CA 1
ATOM 859 C C . SER A 1 108 ? 14.434 0.887 -27.496 1.00 71.31 108 SER A C 1
ATOM 861 O O . SER A 1 108 ? 15.566 0.526 -27.811 1.00 71.31 108 SER A O 1
ATOM 863 N N . LEU A 1 109 ? 13.78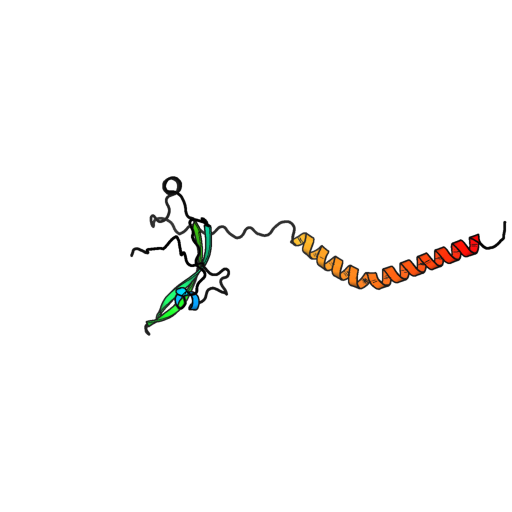1 1.831 -28.179 1.00 71.88 109 LEU A N 1
ATOM 864 C CA . LEU A 1 109 ? 14.321 2.495 -29.361 1.00 71.88 109 LEU A CA 1
ATOM 865 C C . LEU A 1 109 ? 15.552 3.339 -29.012 1.00 71.88 109 LEU A C 1
ATOM 867 O O . LEU A 1 109 ? 16.545 3.289 -29.728 1.00 71.88 109 LEU A O 1
ATOM 871 N N . ARG A 1 110 ? 15.547 4.051 -27.876 1.00 73.38 110 ARG A N 1
ATOM 872 C CA . ARG A 1 110 ? 16.723 4.788 -27.386 1.00 73.38 110 ARG A CA 1
ATOM 873 C C . ARG A 1 110 ? 17.905 3.861 -27.102 1.00 73.38 110 ARG A C 1
ATOM 875 O O . ARG A 1 110 ? 19.030 4.218 -27.437 1.00 73.38 110 ARG A O 1
ATOM 882 N N . TYR A 1 111 ? 17.668 2.692 -26.505 1.00 70.75 111 TYR A N 1
ATOM 883 C CA . TYR A 1 111 ? 18.720 1.699 -26.265 1.00 70.75 111 TYR A CA 1
ATOM 884 C C . TYR A 1 111 ? 19.292 1.151 -27.583 1.00 70.75 111 TYR A C 1
ATOM 886 O O . TYR A 1 111 ? 20.509 1.092 -27.757 1.00 70.75 111 TYR A O 1
ATOM 894 N N . PHE A 1 112 ? 18.422 0.850 -28.551 1.00 68.00 112 PHE A N 1
ATOM 895 C CA . PHE A 1 112 ? 18.813 0.373 -29.878 1.00 68.00 112 PHE A CA 1
ATOM 896 C C . PHE A 1 112 ? 19.590 1.432 -30.681 1.00 68.00 112 PHE A C 1
ATOM 898 O O . PHE A 1 112 ? 20.652 1.151 -31.238 1.00 68.00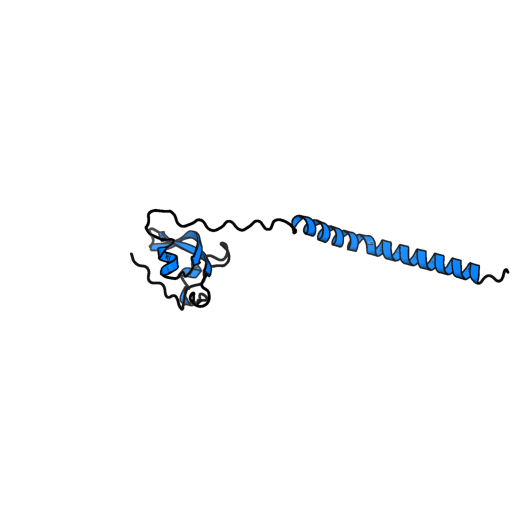 112 PHE A O 1
ATOM 905 N N . ILE A 1 113 ? 19.116 2.682 -30.671 1.00 68.62 113 ILE A N 1
ATOM 906 C CA . ILE A 1 113 ? 19.785 3.837 -31.284 1.00 68.62 113 ILE A CA 1
ATOM 907 C C . ILE A 1 113 ? 21.157 4.051 -30.643 1.00 68.62 113 ILE A C 1
ATOM 909 O O . ILE A 1 113 ? 22.140 4.208 -31.358 1.00 68.62 113 ILE A O 1
ATOM 913 N N . TRP A 1 114 ? 21.259 3.999 -29.313 1.00 68.38 114 TRP A N 1
ATOM 914 C CA . TRP A 1 114 ? 22.532 4.171 -28.609 1.00 68.38 114 TRP A CA 1
ATOM 915 C C . TRP A 1 114 ? 23.557 3.083 -28.960 1.00 68.38 114 TRP A C 1
ATOM 917 O O . TRP A 1 114 ? 24.753 3.373 -29.036 1.00 68.38 114 TRP A O 1
ATOM 927 N N . HIS A 1 115 ? 23.111 1.849 -29.220 1.00 67.88 115 HIS A N 1
ATOM 928 C CA . HIS A 1 115 ? 24.007 0.770 -29.630 1.00 67.88 115 HIS A CA 1
ATOM 929 C C . HIS A 1 115 ? 24.472 0.909 -31.090 1.00 67.88 115 HIS A C 1
ATOM 931 O O . HIS A 1 115 ? 25.648 0.670 -31.375 1.00 67.88 115 HIS A O 1
ATOM 937 N N . ASN A 1 116 ? 23.589 1.333 -32.000 1.00 71.69 116 ASN A N 1
ATOM 938 C CA . ASN A 1 116 ? 23.875 1.383 -33.438 1.00 71.69 116 ASN A CA 1
ATOM 939 C C . ASN A 1 116 ? 24.556 2.695 -33.890 1.00 71.69 116 ASN A C 1
ATOM 941 O O . ASN A 1 116 ? 25.398 2.692 -34.788 1.00 71.69 116 ASN A O 1
ATOM 945 N N . TYR A 1 117 ? 24.244 3.833 -33.259 1.00 74.69 117 TYR A N 1
ATOM 946 C CA . TYR A 1 117 ? 24.705 5.147 -33.727 1.00 74.69 117 TYR A CA 1
ATOM 947 C C . TYR A 1 117 ? 26.121 5.535 -33.297 1.00 74.69 117 TYR A C 1
ATOM 949 O O . TYR A 1 117 ? 26.665 6.471 -33.874 1.00 74.69 117 TYR A O 1
ATOM 957 N N . ARG A 1 118 ? 26.772 4.838 -32.354 1.00 78.44 118 ARG A N 1
ATOM 958 C CA . ARG A 1 118 ? 28.155 5.181 -31.948 1.00 78.44 118 ARG A CA 1
ATOM 959 C C . ARG A 1 118 ? 29.132 5.160 -33.130 1.00 78.44 118 ARG A C 1
ATOM 961 O O . ARG A 1 118 ? 29.910 6.093 -33.302 1.00 78.44 118 ARG A O 1
ATOM 968 N N . TRP A 1 119 ? 29.037 4.142 -33.983 1.00 79.94 119 TRP A N 1
ATOM 969 C CA . TRP A 1 119 ? 29.863 4.032 -35.189 1.00 79.94 119 TRP A CA 1
ATOM 970 C C . TRP A 1 119 ? 29.389 4.942 -36.326 1.00 79.94 119 TRP A C 1
ATOM 972 O O . TRP A 1 119 ? 30.211 5.441 -37.091 1.00 79.94 119 TRP A O 1
ATOM 982 N N . LEU A 1 120 ? 28.079 5.183 -36.433 1.00 83.69 120 LEU A N 1
ATOM 983 C CA . LEU A 1 120 ? 27.503 6.054 -37.461 1.00 83.69 120 LEU A CA 1
ATOM 984 C C . LEU A 1 120 ? 27.890 7.522 -37.219 1.00 83.69 120 LEU A C 1
ATOM 986 O O . LEU A 1 120 ? 28.351 8.188 -38.141 1.00 83.69 120 LEU A O 1
ATOM 990 N N . ILE A 1 121 ? 27.805 7.990 -35.970 1.00 85.56 121 ILE A N 1
ATOM 991 C CA . ILE A 1 121 ? 28.230 9.334 -35.552 1.00 85.56 121 ILE A CA 1
ATOM 992 C C . ILE A 1 121 ? 29.728 9.527 -35.808 1.00 85.56 121 ILE A C 1
ATOM 994 O O . ILE A 1 121 ? 30.120 10.554 -36.354 1.00 85.56 121 ILE A O 1
ATOM 998 N N . LEU A 1 122 ? 30.562 8.531 -35.484 1.00 87.81 122 LEU A N 1
ATOM 999 C CA . LEU A 1 122 ? 32.007 8.613 -35.707 1.00 87.81 122 LEU A CA 1
ATOM 1000 C C . LEU A 1 122 ? 32.358 8.710 -37.203 1.00 87.81 122 LEU A C 1
ATOM 1002 O O . LEU A 1 122 ? 33.182 9.538 -37.589 1.00 87.81 122 LEU A O 1
ATOM 1006 N N . LYS A 1 123 ? 31.693 7.918 -38.059 1.00 90.75 123 LYS A N 1
ATOM 1007 C CA . LYS A 1 123 ? 31.862 7.982 -39.522 1.00 90.75 123 LYS A CA 1
ATOM 1008 C C . LYS A 1 123 ? 31.383 9.313 -40.103 1.00 90.75 123 LYS A C 1
ATOM 1010 O O . LYS A 1 123 ? 32.075 9.885 -40.937 1.00 90.75 123 LYS A O 1
ATOM 1015 N N . ALA A 1 124 ? 30.230 9.814 -39.656 1.00 92.94 124 ALA A N 1
ATOM 1016 C CA . ALA A 1 124 ? 29.690 11.095 -40.105 1.00 92.94 124 ALA A CA 1
ATOM 1017 C C . ALA A 1 124 ? 30.609 12.264 -39.719 1.00 92.94 124 ALA A C 1
ATOM 1019 O O . ALA A 1 124 ? 30.903 13.111 -40.555 1.00 92.94 124 ALA A O 1
ATOM 1020 N N . LEU A 1 125 ? 31.119 12.276 -38.484 1.00 94.44 125 LEU A N 1
ATOM 1021 C CA . LEU A 1 125 ? 32.041 13.307 -38.009 1.00 94.44 125 LEU A CA 1
ATOM 1022 C C . LEU A 1 125 ? 33.373 13.274 -38.773 1.00 94.44 125 LEU A C 1
ATOM 1024 O O . LEU A 1 125 ? 33.868 14.325 -39.172 1.00 94.44 125 LEU A O 1
ATOM 1028 N N . GLY A 1 126 ? 33.911 12.082 -39.053 1.00 95.00 126 GLY A N 1
ATOM 1029 C CA . GLY A 1 126 ? 35.099 11.924 -39.898 1.00 95.00 126 GLY A CA 1
ATOM 1030 C C . GLY A 1 126 ? 34.884 12.400 -41.338 1.00 95.00 126 GLY A C 1
ATOM 1031 O O . GLY A 1 126 ? 35.741 13.084 -41.892 1.00 95.00 126 GLY A O 1
ATOM 1032 N N . LEU A 1 127 ? 33.726 12.098 -41.933 1.00 95.88 127 LEU A N 1
ATOM 1033 C CA . LEU A 1 127 ? 33.384 12.539 -43.288 1.00 95.88 127 LEU A CA 1
ATOM 1034 C C . LEU A 1 127 ? 33.203 14.061 -43.370 1.00 95.88 127 LEU A C 1
ATOM 1036 O O . LEU A 1 127 ? 33.700 14.681 -44.306 1.00 95.88 127 LEU A O 1
ATOM 1040 N N . ILE A 1 128 ? 32.557 14.672 -42.372 1.00 96.06 128 ILE A N 1
ATOM 1041 C CA . ILE A 1 128 ? 32.431 16.132 -42.264 1.00 96.06 128 ILE A CA 1
ATOM 1042 C C . ILE A 1 128 ? 33.809 16.781 -42.127 1.00 96.06 128 ILE A C 1
ATOM 1044 O O . ILE A 1 128 ? 34.091 17.738 -42.842 1.00 96.06 128 ILE A O 1
ATOM 1048 N N . LEU A 1 129 ? 34.676 16.255 -41.255 1.00 95.81 129 LEU A N 1
ATOM 1049 C CA . LEU A 1 129 ? 36.039 16.761 -41.082 1.00 95.81 129 LEU A CA 1
ATOM 1050 C C . LEU A 1 129 ? 36.826 16.687 -42.396 1.00 95.81 129 LEU A C 1
ATOM 1052 O O . LEU A 1 129 ? 37.491 17.650 -42.764 1.00 95.81 129 LEU A O 1
ATOM 1056 N N . LEU A 1 130 ? 36.720 15.570 -43.120 1.00 95.50 130 LEU A N 1
ATOM 1057 C CA . LEU A 1 130 ? 37.387 15.369 -44.404 1.00 95.50 130 LEU A CA 1
ATOM 1058 C C . LEU A 1 130 ? 36.881 16.354 -45.466 1.00 95.50 130 LEU A C 1
ATOM 1060 O O . LEU A 1 130 ? 37.692 16.960 -46.160 1.00 95.50 130 LEU A O 1
ATOM 1064 N N . LEU A 1 131 ? 35.566 16.571 -45.559 1.00 95.38 131 LEU A N 1
ATOM 1065 C CA . LEU A 1 131 ? 34.984 17.580 -46.451 1.00 95.38 131 LEU A CA 1
ATOM 1066 C C . LEU A 1 131 ? 35.439 18.998 -46.093 1.00 95.38 131 LEU A C 1
ATOM 1068 O O . LEU A 1 131 ? 35.756 19.775 -46.988 1.00 95.38 131 LEU A O 1
ATOM 1072 N N . LEU A 1 132 ? 35.511 19.326 -44.801 1.00 95.06 132 LEU A N 1
ATOM 1073 C CA . LEU A 1 132 ? 36.035 20.606 -44.319 1.00 95.06 132 LEU A CA 1
ATOM 1074 C C . LEU A 1 132 ? 37.502 20.789 -44.711 1.00 95.06 132 LEU A C 1
ATOM 1076 O O . LEU A 1 132 ? 37.887 21.857 -45.176 1.00 95.06 132 LEU A O 1
ATOM 1080 N N . MET A 1 133 ? 38.306 19.738 -44.555 1.00 92.69 133 MET A N 1
ATOM 1081 C CA . MET A 1 133 ? 39.725 19.741 -44.900 1.00 92.69 133 MET A CA 1
ATOM 1082 C C . MET A 1 133 ? 39.913 19.923 -46.412 1.00 92.69 133 MET A C 1
ATOM 1084 O O . MET A 1 133 ? 40.680 20.784 -46.824 1.00 92.69 133 MET A O 1
ATOM 1088 N N . LEU A 1 134 ? 39.138 19.219 -47.244 1.00 92.75 134 LEU A N 1
ATOM 1089 C CA . LEU A 1 134 ? 39.135 19.418 -48.698 1.00 92.75 134 LEU A CA 1
ATOM 1090 C C . LEU A 1 134 ? 38.655 20.819 -49.103 1.00 92.75 134 LEU A C 1
ATOM 1092 O O . LEU A 1 134 ? 39.268 21.445 -49.962 1.00 92.75 134 LEU A O 1
ATOM 1096 N N . GLY A 1 135 ? 37.595 21.333 -48.476 1.00 91.19 135 GLY A N 1
ATOM 1097 C CA . GLY A 1 135 ? 37.081 22.678 -48.736 1.00 91.19 135 GLY A CA 1
ATOM 1098 C C . GLY A 1 135 ? 38.104 23.761 -48.398 1.00 91.19 135 GLY A C 1
ATOM 1099 O O . GLY A 1 135 ? 38.350 24.653 -49.206 1.00 91.19 135 GLY A O 1
ATOM 1100 N N . LEU A 1 136 ? 38.762 23.642 -47.243 1.00 89.50 136 LEU A N 1
ATOM 1101 C CA . LEU A 1 136 ? 39.848 24.535 -46.844 1.00 89.50 136 LEU A CA 1
ATOM 1102 C C . LEU A 1 136 ? 41.065 24.391 -47.754 1.00 89.50 136 LEU A C 1
ATOM 1104 O O . LEU A 1 136 ? 41.685 25.392 -48.084 1.00 89.50 136 LEU A O 1
ATOM 1108 N N . PHE A 1 137 ? 41.406 23.178 -48.183 1.00 87.94 137 PHE A N 1
ATOM 1109 C CA . PHE A 1 137 ? 42.522 22.932 -49.093 1.00 87.94 137 PHE A CA 1
ATOM 1110 C C . PHE A 1 137 ? 42.302 23.588 -50.459 1.00 87.94 137 PHE A C 1
ATOM 1112 O O . PHE A 1 137 ? 43.202 24.250 -50.964 1.00 87.94 137 PHE A O 1
ATOM 1119 N N . LEU A 1 138 ? 41.095 23.468 -51.022 1.00 86.06 138 LEU A N 1
ATOM 1120 C CA . LEU A 1 138 ? 40.717 24.150 -52.262 1.00 86.06 138 LEU A CA 1
ATOM 1121 C C . LEU A 1 138 ? 40.675 25.671 -52.089 1.00 86.06 138 LEU A C 1
ATOM 1123 O O . LEU A 1 138 ? 41.096 26.390 -52.985 1.00 86.06 138 LEU A O 1
ATOM 1127 N N . TYR A 1 139 ? 40.222 26.157 -50.932 1.00 84.19 139 TYR A N 1
ATOM 1128 C CA . TYR A 1 139 ? 40.266 27.581 -50.594 1.00 84.19 139 TYR A CA 1
ATOM 1129 C C . TYR A 1 139 ? 41.702 28.107 -50.416 1.00 84.19 139 TYR A C 1
ATOM 1131 O O . TYR A 1 139 ? 41.990 29.252 -50.745 1.00 84.19 139 TYR A O 1
ATOM 1139 N N . SER A 1 140 ? 42.612 27.275 -49.903 1.00 80.88 140 SER A N 1
ATOM 1140 C CA . SER A 1 140 ? 44.016 27.632 -49.653 1.00 80.88 140 SER A CA 1
ATOM 1141 C C . SER A 1 140 ? 44.911 27.447 -50.880 1.00 80.88 140 SER A C 1
ATOM 1143 O O . SER A 1 140 ? 46.069 27.861 -50.843 1.00 80.88 140 SER A O 1
ATOM 1145 N N . PHE A 1 141 ? 44.418 26.802 -51.943 1.00 78.44 141 PHE A N 1
ATOM 1146 C CA . PHE A 1 141 ? 45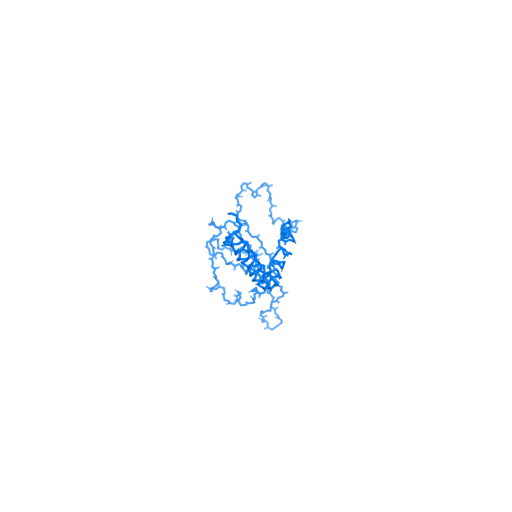.133 26.669 -53.208 1.00 78.44 141 PHE A CA 1
ATOM 1147 C C . PHE A 1 141 ? 45.172 28.056 -53.870 1.00 78.44 141 PHE A C 1
ATOM 1149 O O . PHE A 1 141 ? 44.116 28.576 -54.235 1.00 78.44 141 PHE A O 1
ATOM 1156 N N . PRO A 1 142 ? 46.347 28.699 -54.001 1.00 70.00 142 PRO A N 1
ATOM 1157 C CA . PRO A 1 142 ? 46.427 30.052 -54.524 1.00 70.00 142 PRO A CA 1
ATOM 1158 C C . PRO A 1 142 ? 46.168 29.983 -56.026 1.00 70.00 142 PRO A C 1
ATOM 1160 O O . PRO A 1 142 ? 47.014 29.543 -56.805 1.00 70.00 142 PRO A O 1
ATOM 1163 N N . GLY A 1 143 ? 44.951 30.345 -56.409 1.00 63.69 143 GLY A N 1
ATOM 1164 C CA . GLY A 1 143 ? 44.479 30.196 -57.775 1.00 63.69 143 GLY A CA 1
ATOM 1165 C C . GLY A 1 143 ? 43.246 31.023 -58.103 1.00 63.69 143 GLY A C 1
ATOM 1166 O O . GLY A 1 143 ? 42.465 30.558 -58.922 1.00 63.69 143 GLY A O 1
ATOM 1167 N N . TYR A 1 144 ? 43.077 32.180 -57.450 1.00 53.78 144 TYR A N 1
ATOM 1168 C CA . TYR A 1 144 ? 42.724 33.485 -58.033 1.00 53.78 144 TYR A CA 1
ATOM 1169 C C . TYR A 1 144 ? 43.185 34.594 -57.083 1.00 53.78 144 TYR A C 1
ATOM 1171 O O . TYR A 1 144 ? 42.967 34.440 -55.860 1.00 53.78 144 TYR A O 1
#

Foldseek 3Di:
DDDDADLAFHFAAAPDPVPADPVCVVPVVPGRGHRCVVVQKGWHKHFDWDQDPVRDTDGPDIDTDMGGDDDPVVCVVPPPDPPPDDDDDDDDPDPPDDPCVVVVVVVVVVVVCVVPCPVVVVVVVVVVVVVVVVVVVVVPPPDD

Solvent-accessible surface area (backbone atoms only — not comparable to full-atom values): 9013 Å² total; per-residue (Å²): 137,87,85,90,76,58,54,67,61,29,75,62,45,26,92,40,74,85,70,34,45,68,60,58,68,81,42,50,88,77,50,65,57,40,36,38,86,83,43,42,65,48,72,24,19,43,63,38,70,43,65,47,99,83,70,46,83,40,76,76,45,75,42,81,50,73,52,70,72,73,54,72,76,55,38,70,77,57,73,73,88,81,78,82,67,78,79,80,76,75,80,71,78,74,72,88,77,82,57,57,80,64,50,50,57,52,54,52,48,50,54,52,47,60,68,60,41,60,62,51,52,52,51,51,53,52,51,51,50,49,52,50,50,51,51,50,49,62,69,66,50,93,80,127

Mean predicted aligned error: 14.64 Å

Radius of gyration: 32.39 Å; Cα contacts (8 Å, |Δi|>4): 117; chains: 1; bounding box: 74×64×78 Å

Sequence (144 aa):
GAIELDLNRFPRGAKTAKQCTLNMIRTEQELPTISIFKQKRVKGWWPFVARDENDEMELTGKVEAELHLVTAEEAEKSPVGLGRNEPDPLEKPRPDTSLMWFLGPLKSLRYFIWHNYRWLILKALGLILLLLMLGLFLYSFPGY

pLDDT: mean 80.52, std 10.25, range [53.78, 96.06]

InterPro domains:
  IPR032362 Ferlin, C-terminal domain [PF16165] (57-143)
  IPR037721 Ferlin family [PTHR12546] (1-144)

Nearest PDB structures (foldseek):
  6ql9-assembly1_L  TM=6.806E-01  e=3.427E+00  Saccharomyces cerevisiae S288C
  6ql9-assembly1_J  TM=6.796E-01  e=4.720E+00  Saccharomyces cerevisiae S288C
  6j4w-assembly1_A  TM=4.199E-01  e=9.550E+00  Komagataella phaffii GS115
  9f5l-assembly4_D  TM=4.020E-01  e=5.721E+00  Severe acute respiratory syndrome coronavirus 2
  7odt-assembly1_a  TM=1.827E-01  e=5.033E+00  Homo sapiens